Protein AF-A0A7J5EJ09-F1 (afdb_monomer_lite)

Sequence (75 aa):
MSEGEVARVRRQHVGFVFQTDNLFPSLTALGNVAEVLRLRGVPRTEALGRARAALELVGLHHRLDHRPGELERGA

Secondary structure (DSSP, 8-state):
--HHHHHHHHHHH-----SS--S-TTS-HHHHHHHHHHHTT--HHHHHHHHHHHHHHTT-GGGTT--HHHHSS--

Radius of gyration: 13.77 Å; chains: 1; bounding box: 24×31×35 Å

pLDDT: mean 89.04, std 9.99, range [45.16, 98.0]

Structure (mmCIF, N/CA/C/O backbone):
data_AF-A0A7J5EJ09-F1
#
_entry.id   AF-A0A7J5EJ09-F1
#
loop_
_atom_site.group_PDB
_atom_site.id
_atom_site.type_symbol
_atom_site.label_atom_id
_atom_site.label_alt_id
_atom_site.label_comp_id
_atom_site.label_asym_id
_atom_site.label_entity_id
_atom_site.label_seq_id
_atom_site.pdbx_PDB_ins_code
_atom_site.Cartn_x
_atom_site.Cartn_y
_atom_site.Cartn_z
_atom_site.occupancy
_atom_site.B_iso_or_equiv
_atom_site.auth_seq_id
_atom_site.auth_comp_id
_atom_site.auth_asym_id
_atom_site.auth_atom_id
_atom_site.pdbx_PDB_model_num
ATOM 1 N N . MET A 1 1 ? -9.757 23.891 15.663 1.00 63.66 1 MET A N 1
ATOM 2 C CA . MET A 1 1 ? -9.345 22.511 15.336 1.00 63.66 1 MET A CA 1
ATOM 3 C C . MET A 1 1 ? -8.004 22.256 15.990 1.00 63.66 1 MET A C 1
ATOM 5 O O . MET A 1 1 ? -7.117 23.085 15.827 1.00 63.66 1 MET A O 1
ATOM 9 N N . SER A 1 2 ? -7.861 21.167 16.736 1.00 87.88 2 SER A N 1
ATOM 10 C CA . SER A 1 2 ? -6.564 20.739 17.271 1.00 87.88 2 SER A CA 1
ATOM 11 C C . SER A 1 2 ? -5.693 20.119 16.173 1.00 87.88 2 SER A C 1
ATOM 13 O O . SE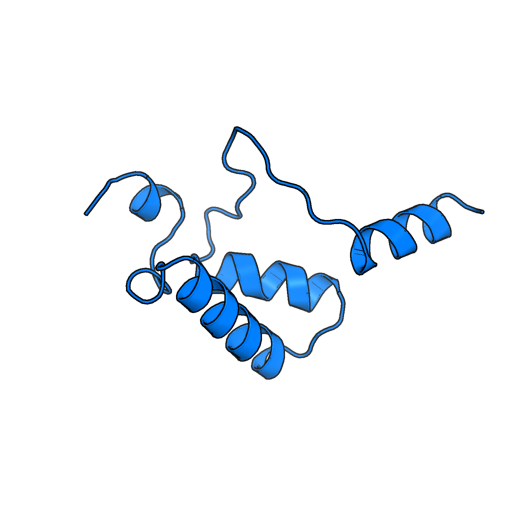R A 1 2 ? -6.202 19.673 15.140 1.00 87.88 2 SER A O 1
ATOM 15 N N . GLU A 1 3 ? -4.379 20.038 16.391 1.00 84.75 3 GLU A N 1
ATOM 16 C CA . GLU A 1 3 ? -3.466 19.355 15.460 1.00 84.75 3 GLU A CA 1
ATOM 17 C C . GLU A 1 3 ? -3.903 17.910 15.177 1.00 84.75 3 GLU A C 1
ATOM 19 O O . GLU A 1 3 ? -3.854 17.448 14.034 1.00 84.75 3 GLU A O 1
ATOM 24 N N . GLY A 1 4 ? -4.420 17.214 16.195 1.00 86.12 4 GLY A N 1
ATOM 25 C CA . GLY A 1 4 ? -4.951 15.858 16.057 1.00 86.12 4 GLY A CA 1
ATOM 26 C C . GLY A 1 4 ? -6.170 15.779 15.132 1.00 86.12 4 GLY A C 1
ATOM 27 O O . GLY A 1 4 ? -6.288 14.841 14.337 1.00 86.12 4 GLY A O 1
ATOM 28 N N . GLU A 1 5 ? -7.055 16.777 15.175 1.00 83.56 5 GLU A N 1
ATOM 29 C CA . GLU A 1 5 ? -8.215 16.858 14.282 1.00 83.56 5 GLU A CA 1
ATOM 30 C C . GLU A 1 5 ? -7.802 17.147 12.838 1.00 83.56 5 GLU A C 1
ATOM 32 O O . GLU A 1 5 ? -8.310 16.504 11.917 1.00 83.56 5 GLU A O 1
ATOM 37 N N . VAL A 1 6 ? -6.840 18.051 12.633 1.00 85.75 6 VAL A N 1
ATOM 38 C CA . VAL A 1 6 ? -6.289 18.352 11.302 1.00 85.75 6 VAL A CA 1
ATOM 39 C C . VAL A 1 6 ? -5.608 17.116 10.710 1.00 85.75 6 VAL A C 1
ATOM 41 O O . VAL A 1 6 ? -5.842 16.771 9.549 1.00 85.75 6 VAL A O 1
ATOM 44 N N . ALA A 1 7 ? -4.819 16.394 11.510 1.00 84.88 7 ALA A N 1
ATOM 45 C CA . ALA A 1 7 ? -4.166 15.162 11.082 1.00 84.88 7 ALA A CA 1
ATOM 46 C C . ALA A 1 7 ? -5.182 14.072 10.696 1.00 84.88 7 ALA A C 1
ATOM 48 O O . ALA A 1 7 ? -4.985 13.363 9.707 1.00 84.88 7 ALA A O 1
ATOM 49 N N . ARG A 1 8 ? -6.295 13.956 11.434 1.00 83.31 8 ARG A N 1
ATOM 50 C CA . ARG A 1 8 ? -7.384 13.021 11.110 1.00 83.31 8 ARG A CA 1
ATOM 51 C C . ARG A 1 8 ? -8.048 13.359 9.775 1.00 83.31 8 ARG A C 1
ATOM 53 O O . ARG A 1 8 ? -8.201 12.464 8.948 1.00 83.31 8 ARG A O 1
ATOM 60 N N . VAL A 1 9 ? -8.385 14.630 9.544 1.00 85.75 9 VAL A N 1
ATOM 61 C CA . VAL A 1 9 ? -8.988 15.077 8.276 1.00 85.75 9 VAL A CA 1
ATOM 62 C C . VAL A 1 9 ? -8.056 14.782 7.101 1.00 85.75 9 VAL A C 1
ATOM 64 O O . VAL A 1 9 ? -8.497 14.187 6.117 1.00 85.75 9 VAL A O 1
ATOM 67 N N . ARG A 1 10 ? -6.760 15.106 7.229 1.00 85.06 10 ARG A N 1
ATOM 68 C CA . ARG A 1 10 ? -5.750 14.820 6.196 1.00 85.06 10 ARG A CA 1
ATOM 69 C C . ARG A 1 10 ? -5.664 13.333 5.871 1.00 85.06 10 ARG A C 1
ATOM 71 O O . ARG A 1 10 ? -5.696 12.972 4.700 1.00 85.06 10 ARG A O 1
ATOM 78 N N . ARG A 1 11 ? -5.621 12.466 6.890 1.00 81.44 11 ARG A N 1
ATOM 79 C CA . ARG A 1 11 ? -5.571 11.008 6.689 1.00 81.44 11 ARG A CA 1
ATOM 80 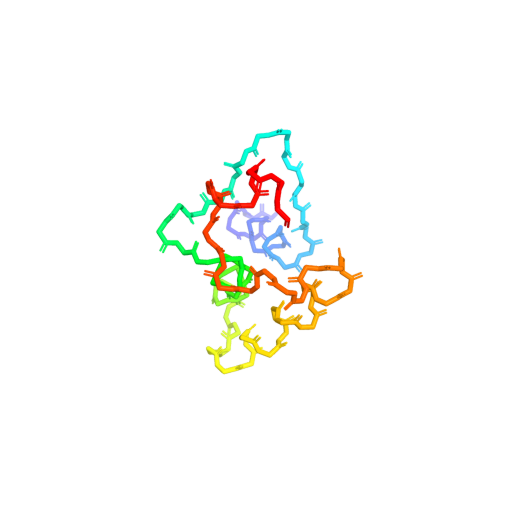C C . ARG A 1 11 ? -6.767 10.467 5.911 1.00 81.44 11 ARG A C 1
ATOM 82 O O . ARG A 1 11 ? -6.613 9.456 5.239 1.00 81.44 11 ARG A O 1
ATOM 89 N N . GLN A 1 12 ? -7.933 11.096 6.013 1.00 83.12 12 GLN A N 1
ATOM 90 C CA . GLN A 1 12 ? -9.164 10.599 5.397 1.00 83.12 12 GLN A CA 1
ATOM 91 C C . GLN A 1 12 ? -9.432 11.193 4.009 1.00 83.12 12 GLN A C 1
ATOM 93 O O . GLN A 1 12 ? -9.964 10.489 3.157 1.00 83.12 12 GLN A O 1
ATOM 98 N N . HIS A 1 13 ? -9.037 12.446 3.767 1.00 85.06 13 HIS A N 1
ATOM 99 C CA . HIS A 1 13 ? -9.485 13.203 2.590 1.00 85.06 13 HIS A CA 1
ATOM 100 C C . HIS A 1 13 ? -8.357 13.659 1.660 1.00 85.06 13 HIS A C 1
ATOM 102 O O . HIS A 1 13 ? -8.639 14.140 0.568 1.00 85.06 13 HIS A O 1
ATOM 108 N N . VAL A 1 14 ? -7.091 13.527 2.065 1.00 85.88 14 VAL A N 1
ATOM 109 C CA . VAL A 1 14 ? -5.949 14.030 1.290 1.00 85.88 14 VA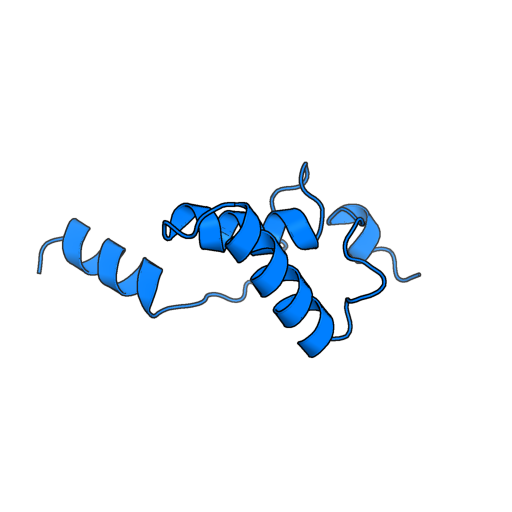L A CA 1
ATOM 110 C C . VAL A 1 14 ? -5.049 12.869 0.864 1.00 85.88 14 VAL A C 1
ATOM 112 O O . VAL A 1 14 ? -4.707 11.997 1.668 1.00 85.88 14 VAL A O 1
ATOM 115 N N . GLY A 1 15 ? -4.682 12.853 -0.417 1.00 84.19 15 GLY A N 1
ATOM 116 C CA . GLY A 1 15 ? -3.628 12.009 -0.981 1.00 84.19 15 GLY A CA 1
ATOM 117 C C . GLY A 1 15 ? -2.429 12.864 -1.391 1.00 84.19 15 GLY A C 1
ATOM 118 O O . GLY A 1 15 ? -2.599 14.027 -1.750 1.00 84.19 15 GLY A O 1
ATOM 119 N N . PHE A 1 16 ? -1.228 12.294 -1.326 1.00 86.25 16 PHE A N 1
ATOM 120 C CA . PHE A 1 16 ? 0.014 12.952 -1.733 1.00 86.25 16 PHE A CA 1
ATOM 121 C C . PHE A 1 16 ? 0.675 12.142 -2.846 1.00 86.25 16 PHE A C 1
ATOM 123 O O . PHE A 1 16 ? 0.688 10.913 -2.785 1.00 86.25 16 PHE A O 1
ATOM 130 N N . VAL A 1 17 ? 1.240 12.837 -3.831 1.00 86.69 17 VAL A N 1
ATOM 131 C CA . VAL A 1 17 ? 2.113 12.267 -4.862 1.00 86.69 17 VAL A CA 1
ATOM 132 C C . VAL A 1 17 ? 3.453 12.981 -4.742 1.00 86.69 17 VAL A C 1
ATOM 134 O O . VAL A 1 17 ? 3.496 14.211 -4.707 1.00 86.69 17 VAL A O 1
ATOM 137 N N . PHE A 1 18 ? 4.529 12.212 -4.616 1.00 85.62 18 PHE A N 1
ATOM 138 C CA . PHE A 1 18 ? 5.885 12.716 -4.410 1.00 85.62 18 PHE A CA 1
ATOM 139 C C . PHE A 1 18 ? 6.699 12.565 -5.699 1.00 85.62 18 PHE A C 1
ATOM 141 O O . PHE A 1 18 ? 6.382 11.720 -6.532 1.00 85.62 18 PHE A O 1
ATOM 148 N N . GLN A 1 19 ? 7.742 13.384 -5.868 1.00 82.38 19 GLN A N 1
ATOM 149 C CA . GLN A 1 19 ? 8.682 13.241 -6.990 1.00 82.38 19 GLN A CA 1
ATOM 150 C C . GLN A 1 19 ? 9.691 12.104 -6.781 1.00 82.38 19 GLN A C 1
ATOM 152 O O . GLN A 1 19 ? 10.267 11.621 -7.748 1.00 82.38 19 GLN A O 1
ATOM 157 N N . THR A 1 20 ? 9.908 11.696 -5.530 1.00 79.56 20 THR A N 1
ATOM 158 C CA . THR A 1 20 ? 10.780 10.586 -5.135 1.00 79.56 20 THR A CA 1
ATOM 159 C C . THR A 1 20 ? 9.967 9.462 -4.503 1.00 79.56 20 THR A C 1
ATOM 161 O O . THR A 1 20 ? 8.848 9.685 -4.025 1.00 79.56 20 THR A O 1
ATOM 164 N N . ASP A 1 21 ? 10.536 8.257 -4.471 1.00 72.62 21 ASP A N 1
ATOM 165 C CA . ASP A 1 21 ? 9.852 7.066 -3.974 1.00 72.62 21 ASP A CA 1
ATOM 166 C C . ASP A 1 21 ? 9.596 7.145 -2.467 1.00 72.62 21 ASP A C 1
ATOM 168 O O . ASP A 1 21 ? 10.454 6.868 -1.631 1.00 72.62 21 ASP A O 1
ATOM 172 N N . ASN A 1 22 ? 8.366 7.510 -2.107 1.00 86.50 22 ASN A N 1
ATOM 173 C CA . ASN A 1 22 ? 7.866 7.473 -0.735 1.00 86.50 22 ASN A CA 1
ATOM 174 C C . ASN A 1 22 ? 7.170 6.129 -0.450 1.00 86.50 22 ASN A C 1
ATOM 176 O O . ASN A 1 22 ? 6.007 6.086 -0.039 1.00 86.50 22 ASN A O 1
ATOM 180 N N . LEU A 1 23 ? 7.872 5.032 -0.740 1.00 91.06 23 LEU A N 1
ATOM 181 C CA . LEU A 1 23 ? 7.390 3.658 -0.596 1.00 91.06 23 LEU A CA 1
ATOM 182 C C . LEU A 1 23 ? 8.179 2.914 0.485 1.00 91.06 23 LEU A C 1
ATOM 184 O O . LEU A 1 23 ? 9.364 3.156 0.703 1.00 91.06 23 LEU A O 1
ATOM 188 N N . PHE A 1 24 ? 7.530 1.954 1.138 1.00 92.88 24 PHE A N 1
ATOM 189 C CA . PHE A 1 24 ? 8.188 0.998 2.017 1.00 92.88 24 PHE A CA 1
ATOM 190 C C . PHE A 1 24 ? 8.944 -0.037 1.164 1.00 92.88 24 PHE A C 1
ATOM 192 O O . PHE A 1 24 ? 8.305 -0.830 0.463 1.00 92.88 24 PHE A O 1
ATOM 199 N N . PRO A 1 25 ? 10.288 -0.090 1.232 1.00 91.69 25 PRO A N 1
ATOM 200 C CA . PRO A 1 25 ? 11.099 -0.921 0.336 1.00 91.69 25 PRO A CA 1
ATOM 201 C C . PRO A 1 25 ? 10.963 -2.426 0.609 1.00 91.69 25 PRO A C 1
ATOM 203 O O . PRO A 1 25 ? 11.232 -3.250 -0.262 1.00 91.69 25 PRO A O 1
ATOM 206 N N . SER A 1 26 ? 10.539 -2.798 1.818 1.00 93.31 26 SER A N 1
ATOM 207 C CA . SER A 1 26 ? 10.298 -4.188 2.214 1.00 93.31 26 SER A CA 1
ATOM 208 C C . SER A 1 26 ? 8.959 -4.743 1.720 1.00 93.31 26 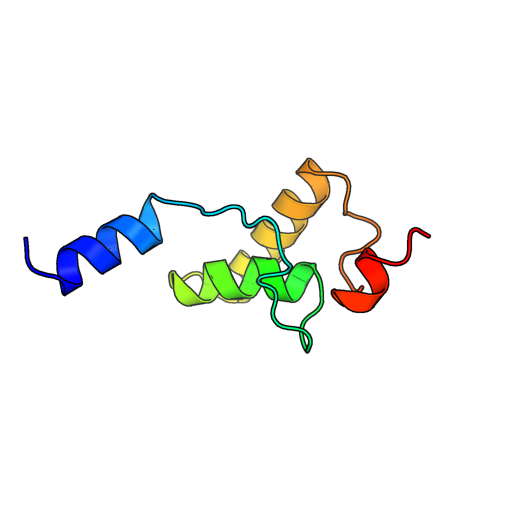SER A C 1
ATOM 210 O O . SER A 1 26 ? 8.752 -5.957 1.778 1.00 93.31 26 SER A O 1
ATOM 212 N N . LEU A 1 27 ? 8.051 -3.884 1.247 1.00 95.38 27 LEU A N 1
ATOM 213 C CA . LEU A 1 27 ? 6.716 -4.266 0.794 1.00 95.38 27 LEU A CA 1
ATOM 214 C C . LEU A 1 27 ? 6.648 -4.316 -0.734 1.00 95.38 27 LEU A C 1
ATOM 216 O O . LEU A 1 27 ? 7.354 -3.593 -1.431 1.00 95.38 27 LEU A O 1
ATOM 220 N N . THR A 1 28 ? 5.756 -5.154 -1.257 1.00 96.75 28 THR A N 1
ATOM 221 C CA . THR A 1 28 ? 5.418 -5.172 -2.687 1.00 96.75 28 THR A CA 1
ATOM 222 C C . THR A 1 28 ? 4.565 -3.954 -3.063 1.00 96.75 28 THR A C 1
ATOM 224 O O . THR A 1 28 ? 4.132 -3.203 -2.182 1.00 96.75 28 THR A O 1
ATOM 227 N N . ALA A 1 29 ? 4.274 -3.750 -4.348 1.00 95.06 29 ALA A N 1
ATOM 228 C CA . ALA A 1 29 ? 3.340 -2.724 -4.813 1.00 95.06 29 ALA A CA 1
ATOM 229 C C . ALA A 1 29 ? 1.968 -2.882 -4.136 1.00 95.06 29 ALA A C 1
ATOM 231 O O . ALA A 1 29 ? 1.436 -1.928 -3.563 1.00 95.06 29 ALA A O 1
ATOM 232 N N . LEU A 1 30 ? 1.439 -4.112 -4.108 1.00 97.38 30 LEU A N 1
ATOM 233 C CA . LEU A 1 30 ? 0.192 -4.433 -3.414 1.00 97.38 30 LEU A CA 1
ATOM 234 C C . LEU A 1 30 ? 0.286 -4.132 -1.915 1.00 97.38 30 LEU A C 1
ATOM 236 O O . LEU A 1 30 ? -0.635 -3.547 -1.344 1.00 97.38 30 LEU A O 1
ATOM 240 N N . GLY A 1 31 ? 1.404 -4.502 -1.286 1.00 97.00 31 GLY A N 1
ATOM 241 C CA . GLY A 1 31 ? 1.651 -4.249 0.131 1.00 97.00 31 GLY A CA 1
ATOM 242 C C . GLY A 1 31 ? 1.682 -2.758 0.468 1.00 97.00 31 GLY A C 1
ATOM 243 O O . GLY A 1 31 ? 1.019 -2.340 1.412 1.00 97.00 31 GLY A O 1
ATOM 244 N N . ASN A 1 32 ? 2.385 -1.951 -0.328 1.00 95.75 32 ASN A N 1
ATOM 245 C CA . ASN A 1 32 ? 2.478 -0.503 -0.147 1.00 95.75 32 ASN A CA 1
ATOM 246 C C . ASN A 1 32 ? 1.103 0.175 -0.206 1.00 95.75 32 ASN A C 1
ATOM 248 O O . ASN A 1 32 ? 0.762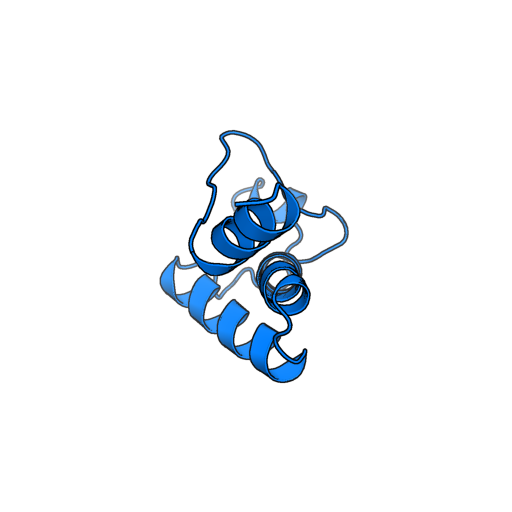 0.964 0.675 1.00 95.75 32 ASN A O 1
ATOM 252 N N . VAL A 1 33 ? 0.282 -0.173 -1.201 1.00 95.44 33 VAL A N 1
ATOM 253 C CA . VAL A 1 33 ? -1.065 0.399 -1.341 1.00 95.44 33 VAL A CA 1
ATOM 254 C C . VAL A 1 33 ? -1.998 -0.091 -0.223 1.00 95.44 33 VAL A C 1
ATOM 256 O O . VAL A 1 33 ? -2.762 0.697 0.341 1.00 95.44 33 VAL A O 1
ATOM 259 N N . ALA A 1 34 ? -1.923 -1.372 0.150 1.00 97.12 34 ALA A N 1
ATOM 260 C CA . ALA A 1 34 ? -2.752 -1.938 1.215 1.00 97.12 34 ALA A CA 1
ATOM 261 C C . ALA A 1 34 ? -2.401 -1.376 2.603 1.00 97.12 34 ALA A C 1
ATOM 263 O O . ALA A 1 34 ? -3.298 -1.169 3.423 1.00 97.12 34 ALA A O 1
ATOM 264 N N . GLU A 1 35 ? -1.125 -1.100 2.879 1.00 94.94 35 GLU A N 1
ATOM 265 C CA . GLU A 1 35 ? -0.687 -0.612 4.189 1.00 94.94 35 GLU A CA 1
ATOM 266 C C . GLU A 1 35 ? -1.233 0.791 4.486 1.00 94.94 35 GLU A C 1
ATOM 268 O O . GLU A 1 35 ? -1.692 1.056 5.597 1.00 94.94 35 GLU A O 1
ATOM 273 N N . VAL A 1 36 ? -1.334 1.661 3.475 1.00 90.19 36 VAL A N 1
ATOM 274 C CA . VAL A 1 36 ? -1.975 2.981 3.623 1.00 90.19 36 VAL A CA 1
ATOM 275 C C . VAL A 1 36 ? -3.447 2.850 4.033 1.00 90.19 36 VAL A C 1
ATOM 277 O O . VAL A 1 36 ? -3.927 3.601 4.884 1.00 90.19 36 VAL A O 1
ATOM 280 N N . LEU A 1 37 ? -4.175 1.879 3.474 1.00 92.94 37 LEU A N 1
ATOM 281 C CA . LEU A 1 37 ? -5.568 1.613 3.845 1.00 92.94 37 LEU A CA 1
ATOM 282 C C . LEU A 1 37 ? -5.677 1.041 5.265 1.00 92.94 37 LEU A C 1
ATOM 284 O O . LEU A 1 37 ? -6.571 1.432 6.019 1.00 92.94 37 LEU A O 1
ATOM 288 N N . ARG A 1 38 ? -4.743 0.175 5.668 1.00 94.12 38 ARG A N 1
ATOM 289 C CA . ARG A 1 38 ? -4.684 -0.362 7.036 1.00 94.12 38 ARG A CA 1
ATOM 290 C C . ARG A 1 38 ? -4.437 0.727 8.073 1.00 94.12 38 ARG A C 1
ATOM 292 O O . ARG A 1 38 ? -5.119 0.748 9.094 1.00 94.12 38 ARG A O 1
ATOM 299 N N . LEU A 1 39 ? -3.551 1.681 7.786 1.00 88.81 39 LEU A N 1
ATOM 300 C CA . LEU A 1 39 ? -3.318 2.856 8.637 1.00 88.81 39 LEU A CA 1
ATOM 301 C C . LEU A 1 39 ? -4.554 3.768 8.751 1.00 88.81 39 LEU A C 1
ATOM 303 O O . LEU A 1 39 ? -4.675 4.537 9.704 1.00 88.81 39 LEU A O 1
ATOM 307 N N . ARG A 1 40 ? -5.495 3.669 7.804 1.00 88.75 40 ARG A N 1
ATOM 308 C CA . ARG A 1 40 ? -6.812 4.328 7.849 1.00 88.75 40 ARG A CA 1
ATOM 309 C C . ARG A 1 40 ? -7.888 3.491 8.557 1.00 88.75 40 ARG A C 1
ATOM 311 O O . ARG A 1 40 ? -9.032 3.929 8.621 1.00 88.75 40 ARG A O 1
ATOM 318 N N . GLY A 1 41 ? -7.535 2.324 9.099 1.00 91.75 41 GLY A N 1
ATOM 319 C CA . GLY A 1 41 ? -8.438 1.437 9.836 1.00 91.75 41 GLY A CA 1
ATOM 320 C C . GLY A 1 41 ? -9.164 0.396 8.980 1.00 91.75 41 GLY A C 1
ATOM 321 O O . GLY A 1 41 ? -10.063 -0.269 9.486 1.00 91.75 41 GLY A O 1
ATOM 322 N N . VAL A 1 42 ? -8.798 0.225 7.705 1.00 94.75 42 VAL A N 1
ATOM 323 C CA . VAL A 1 42 ? -9.425 -0.785 6.837 1.00 94.75 42 VAL A CA 1
ATOM 324 C C . VAL A 1 42 ? -8.904 -2.190 7.195 1.00 94.75 42 VAL A C 1
ATOM 326 O O . VAL A 1 42 ? -7.683 -2.381 7.284 1.00 94.75 42 VAL A O 1
ATOM 329 N N . PRO A 1 43 ? -9.781 -3.200 7.377 1.00 97.50 43 PRO A N 1
ATOM 330 C CA . PRO A 1 43 ? -9.371 -4.581 7.625 1.00 97.50 43 PRO A CA 1
ATOM 331 C C . PRO A 1 43 ? -8.439 -5.122 6.538 1.00 97.50 43 PRO A C 1
ATOM 333 O O . PRO A 1 43 ? -8.577 -4.796 5.362 1.00 97.50 43 PRO A O 1
ATOM 336 N N . ARG A 1 44 ? -7.500 -6.002 6.913 1.00 95.44 44 ARG A N 1
ATOM 337 C CA . ARG A 1 44 ? -6.448 -6.505 6.005 1.00 95.44 44 ARG A CA 1
ATOM 338 C C . ARG A 1 44 ? -7.002 -7.051 4.686 1.00 95.44 44 ARG A C 1
ATOM 340 O O . ARG A 1 44 ? -6.509 -6.681 3.628 1.00 95.44 44 ARG A O 1
ATOM 347 N N . THR A 1 45 ? -7.998 -7.931 4.755 1.00 97.19 45 THR A N 1
ATOM 348 C CA . THR A 1 45 ? -8.575 -8.592 3.575 1.00 97.19 45 THR A CA 1
ATOM 349 C C . THR A 1 45 ? -9.192 -7.580 2.615 1.00 97.19 45 THR A C 1
ATOM 351 O O . THR A 1 45 ? -8.948 -7.628 1.413 1.00 97.19 45 THR A O 1
ATOM 354 N N . GLU A 1 46 ? -9.931 -6.613 3.155 1.00 97.75 46 GLU A N 1
ATOM 355 C CA . GLU A 1 46 ? -10.546 -5.545 2.373 1.00 97.75 46 GLU A CA 1
ATOM 356 C C . GLU A 1 46 ? -9.498 -4.593 1.780 1.00 97.75 46 GLU A C 1
ATOM 358 O O . GLU A 1 46 ? -9.588 -4.220 0.610 1.00 97.75 46 GLU A O 1
ATOM 363 N N . ALA A 1 47 ? -8.467 -4.245 2.554 1.00 97.94 47 ALA A N 1
ATOM 364 C CA . ALA A 1 47 ? -7.363 -3.409 2.098 1.00 97.94 47 ALA A CA 1
ATOM 365 C C . ALA A 1 47 ? -6.629 -4.039 0.906 1.00 97.94 47 ALA A C 1
ATOM 367 O O . ALA A 1 47 ? -6.346 -3.343 -0.064 1.00 97.94 47 ALA A O 1
ATOM 368 N N . LEU A 1 48 ? -6.377 -5.352 0.943 1.00 97.81 48 LEU A N 1
ATOM 369 C CA . LEU A 1 48 ? -5.755 -6.080 -0.167 1.00 97.81 48 LEU A CA 1
ATOM 370 C C . LEU A 1 48 ? -6.632 -6.071 -1.427 1.00 97.81 48 LEU A C 1
ATOM 372 O O . LEU A 1 48 ? -6.118 -5.845 -2.521 1.00 97.81 48 LEU A O 1
ATOM 376 N N . GLY A 1 49 ? -7.946 -6.268 -1.284 1.00 98.00 49 GLY A N 1
ATOM 377 C CA . GLY A 1 49 ? -8.880 -6.201 -2.412 1.00 98.00 49 GLY A CA 1
ATOM 378 C C . GLY A 1 49 ? -8.912 -4.815 -3.062 1.00 98.00 49 GLY A C 1
ATOM 379 O O . GLY A 1 49 ? -8.740 -4.689 -4.273 1.00 98.00 49 GLY A O 1
ATOM 380 N N . ARG A 1 50 ? -9.047 -3.759 -2.250 1.00 97.69 50 ARG A N 1
ATOM 381 C CA . ARG A 1 50 ? -9.043 -2.364 -2.725 1.00 97.69 50 ARG A CA 1
ATOM 382 C C . ARG A 1 50 ? -7.702 -1.969 -3.350 1.00 97.69 50 ARG A C 1
ATOM 384 O O . ARG A 1 50 ? -7.685 -1.283 -4.367 1.00 97.69 50 ARG A O 1
ATOM 391 N N . ALA A 1 51 ? -6.590 -2.410 -2.764 1.00 97.44 51 ALA A N 1
ATOM 392 C CA . ALA A 1 51 ? -5.252 -2.142 -3.279 1.00 97.44 51 ALA A CA 1
ATOM 393 C C . ALA A 1 51 ? -5.020 -2.780 -4.6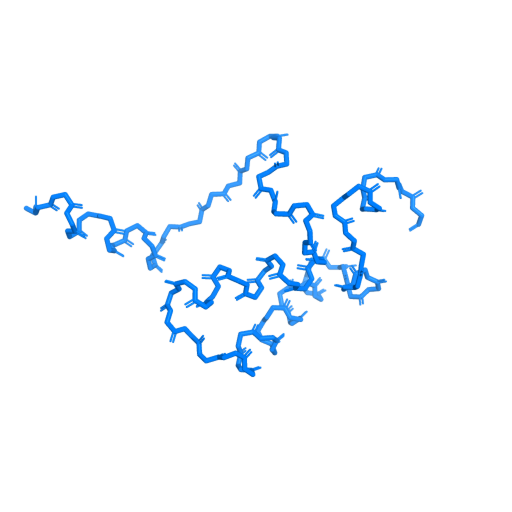53 1.00 97.44 51 ALA A C 1
ATOM 395 O O . ALA A 1 51 ? -4.484 -2.125 -5.545 1.00 97.44 51 ALA A O 1
ATOM 396 N N . ARG A 1 52 ? -5.476 -4.023 -4.847 1.00 97.69 52 ARG A N 1
ATOM 397 C CA . ARG A 1 52 ? -5.439 -4.697 -6.150 1.00 97.69 52 ARG A CA 1
ATOM 398 C C . ARG A 1 52 ? -6.228 -3.920 -7.203 1.00 97.69 52 ARG A C 1
ATOM 400 O O . ARG A 1 52 ? -5.669 -3.604 -8.246 1.00 97.69 52 ARG A O 1
ATOM 407 N N . ALA A 1 53 ? -7.470 -3.546 -6.897 1.00 97.69 53 ALA A N 1
ATOM 408 C CA . ALA A 1 53 ? -8.310 -2.767 -7.811 1.00 97.69 53 ALA A CA 1
ATOM 409 C C . ALA A 1 53 ? -7.679 -1.406 -8.170 1.00 97.69 53 ALA A C 1
ATOM 411 O O . ALA A 1 53 ? -7.719 -0.977 -9.321 1.00 97.69 53 ALA A O 1
ATOM 412 N N . ALA A 1 54 ? -7.055 -0.732 -7.199 1.00 95.69 54 ALA A N 1
ATOM 413 C CA . ALA A 1 54 ? -6.356 0.529 -7.441 1.00 95.69 54 ALA A CA 1
ATOM 414 C C . ALA A 1 54 ? -5.137 0.353 -8.363 1.00 95.69 54 ALA A C 1
ATOM 416 O O . ALA A 1 54 ? -4.924 1.168 -9.256 1.00 95.69 54 ALA A O 1
ATOM 417 N N . LEU A 1 55 ? -4.355 -0.715 -8.171 1.00 95.81 55 LEU A N 1
ATOM 418 C CA . LEU A 1 55 ? -3.209 -1.037 -9.026 1.00 95.81 55 LEU A CA 1
ATOM 419 C C . LEU A 1 55 ? -3.642 -1.444 -10.439 1.00 95.81 55 LEU A C 1
ATOM 421 O O . LEU A 1 55 ? -2.983 -1.074 -11.406 1.00 95.81 55 LEU A O 1
ATOM 425 N N . GLU A 1 56 ? -4.764 -2.148 -10.579 1.00 96.50 56 GLU A N 1
ATOM 426 C CA . GLU A 1 56 ? -5.372 -2.458 -11.878 1.00 96.50 56 GLU A CA 1
ATOM 427 C C . GLU A 1 56 ? -5.769 -1.189 -12.640 1.00 96.50 56 GLU A C 1
ATOM 429 O O . GLU A 1 56 ? -5.434 -1.063 -13.818 1.00 96.50 56 GLU A O 1
ATOM 434 N N . LEU A 1 57 ? -6.390 -0.219 -11.961 1.00 96.31 57 LEU A N 1
ATOM 435 C CA . LEU A 1 57 ? -6.830 1.045 -12.562 1.00 96.31 57 LEU A CA 1
ATOM 436 C C . LEU A 1 57 ? -5.678 1.852 -13.184 1.00 96.31 57 LEU A C 1
ATOM 438 O O . LEU A 1 57 ? -5.879 2.544 -14.179 1.00 96.31 57 LEU A O 1
ATOM 442 N N . VAL A 1 58 ? -4.475 1.752 -12.616 1.00 93.88 58 VAL A N 1
ATOM 443 C CA . VAL A 1 58 ? -3.268 2.436 -13.114 1.00 93.88 58 VAL A CA 1
ATOM 444 C C . VAL A 1 58 ? -2.381 1.538 -13.987 1.00 93.88 58 VAL A C 1
ATOM 446 O O . VAL A 1 58 ? -1.255 1.907 -14.306 1.00 93.88 58 VAL A O 1
ATOM 449 N N . GLY A 1 59 ? -2.865 0.353 -14.375 1.00 94.88 59 GLY A N 1
ATOM 450 C CA . GLY A 1 59 ? -2.160 -0.555 -15.286 1.00 94.88 59 GLY A CA 1
ATOM 451 C C . GLY A 1 59 ? -1.067 -1.423 -14.644 1.00 94.88 59 GLY A C 1
ATOM 452 O O . GLY A 1 59 ? -0.344 -2.113 -15.358 1.00 94.88 59 GLY A O 1
ATOM 453 N N . LEU A 1 60 ? -0.965 -1.464 -13.313 1.00 94.62 60 LEU A N 1
ATOM 454 C CA . LEU A 1 60 ? 0.068 -2.194 -12.558 1.00 94.62 60 LEU A CA 1
ATOM 455 C C . LEU A 1 60 ? -0.363 -3.594 -12.079 1.00 94.62 60 LEU A C 1
ATOM 457 O O . LEU A 1 60 ? 0.258 -4.179 -11.192 1.00 94.62 60 LEU A O 1
ATOM 461 N N . HIS A 1 61 ? -1.402 -4.174 -12.680 1.00 92.94 61 HIS A N 1
ATOM 462 C CA . HIS A 1 61 ? -1.931 -5.501 -12.328 1.00 92.94 61 HIS A CA 1
ATOM 463 C C . HIS A 1 61 ? -0.909 -6.649 -12.455 1.00 92.94 61 HIS A C 1
ATOM 465 O O . HIS A 1 61 ? -0.999 -7.640 -11.739 1.00 92.94 61 HIS A O 1
ATOM 471 N N . HIS A 1 62 ? 0.081 -6.516 -13.339 1.00 93.75 62 HIS A N 1
ATOM 472 C CA . HIS A 1 62 ? 1.149 -7.498 -13.554 1.00 93.75 62 HIS A CA 1
ATOM 473 C C . HIS A 1 62 ? 2.336 -7.311 -12.593 1.00 93.75 62 HIS A C 1
ATOM 475 O O . HIS A 1 62 ? 3.293 -8.078 -12.639 1.00 93.75 62 HIS A O 1
ATOM 481 N N . ARG A 1 63 ? 2.298 -6.289 -11.724 1.00 93.44 63 ARG A N 1
ATOM 482 C CA . ARG A 1 63 ? 3.400 -5.943 -10.813 1.00 93.44 63 ARG A CA 1
ATOM 483 C C . ARG A 1 63 ? 3.028 -5.947 -9.336 1.00 93.44 63 ARG A C 1
ATOM 485 O O . ARG A 1 63 ? 3.735 -5.363 -8.523 1.00 93.44 63 ARG A O 1
ATOM 492 N N . LEU A 1 64 ? 1.935 -6.612 -8.975 1.00 95.25 64 LEU A N 1
ATOM 493 C CA . LEU A 1 64 ? 1.418 -6.628 -7.602 1.00 95.25 64 LEU A CA 1
ATOM 494 C C . LEU A 1 64 ? 2.449 -7.120 -6.578 1.00 95.25 64 LEU A C 1
ATOM 496 O O . LEU A 1 64 ? 2.499 -6.593 -5.464 1.00 95.25 64 LEU A O 1
ATOM 500 N N . ASP A 1 65 ? 3.272 -8.089 -6.976 1.00 95.75 65 ASP A N 1
ATOM 501 C CA . ASP A 1 65 ? 4.260 -8.742 -6.117 1.00 95.75 65 ASP A CA 1
ATOM 502 C C . ASP A 1 65 ? 5.673 -8.150 -6.247 1.00 95.75 65 ASP A C 1
ATOM 504 O O . ASP A 1 65 ? 6.564 -8.531 -5.491 1.00 95.75 65 ASP A O 1
ATOM 508 N N . HIS A 1 66 ? 5.868 -7.168 -7.134 1.00 95.25 66 HIS A N 1
ATOM 509 C CA . HIS A 1 66 ? 7.146 -6.474 -7.276 1.00 95.25 66 HIS A CA 1
ATOM 510 C C . HIS A 1 66 ? 7.350 -5.452 -6.158 1.00 95.25 66 HIS A C 1
ATOM 512 O O . HIS A 1 66 ? 6.433 -4.724 -5.771 1.00 95.25 66 HIS A O 1
ATOM 518 N N . ARG A 1 67 ? 8.572 -5.374 -5.643 1.00 93.62 67 ARG A N 1
ATOM 519 C CA . ARG A 1 67 ? 9.039 -4.351 -4.702 1.00 93.62 67 ARG A CA 1
ATOM 520 C C . ARG A 1 67 ? 9.446 -3.073 -5.449 1.00 93.62 67 ARG A C 1
ATOM 522 O O . ARG A 1 67 ? 9.743 -3.145 -6.637 1.00 93.62 67 ARG A O 1
ATOM 529 N N . PRO A 1 68 ? 9.527 -1.907 -4.778 1.00 90.56 68 PRO A N 1
ATOM 530 C CA . PRO A 1 68 ? 9.844 -0.628 -5.426 1.00 90.56 68 PRO A CA 1
ATOM 531 C C . PRO A 1 68 ? 11.054 -0.667 -6.375 1.00 90.56 68 PRO A C 1
ATOM 533 O O . PRO A 1 68 ? 10.923 -0.330 -7.548 1.00 90.56 68 PRO A O 1
ATOM 536 N N . GLY A 1 69 ? 12.184 -1.234 -5.936 1.00 86.06 69 GLY A N 1
ATOM 537 C CA . GLY A 1 69 ? 13.395 -1.344 -6.767 1.00 86.06 69 GLY A CA 1
ATOM 538 C C . GLY A 1 69 ? 13.307 -2.317 -7.958 1.00 86.06 69 GLY A C 1
ATOM 539 O O . GLY A 1 69 ? 14.266 -2.433 -8.728 1.00 86.06 69 GLY A O 1
ATOM 540 N N . GLU A 1 70 ? 12.200 -3.048 -8.098 1.00 85.44 70 GLU A N 1
ATOM 541 C CA . GLU A 1 70 ? 11.846 -3.879 -9.258 1.00 85.44 70 GLU A CA 1
ATOM 542 C C . GLU A 1 70 ? 10.849 -3.153 -10.179 1.00 85.44 70 GLU A C 1
ATOM 544 O O . GLU A 1 70 ? 10.759 -3.480 -11.356 1.00 85.44 70 GLU A O 1
ATOM 549 N N . LEU A 1 71 ? 10.124 -2.143 -9.676 1.00 78.81 71 LEU A N 1
ATOM 550 C CA . LEU A 1 71 ? 9.222 -1.309 -10.476 1.00 78.81 71 LEU A CA 1
ATOM 551 C C . LEU A 1 71 ? 9.994 -0.292 -11.327 1.00 78.81 71 LEU A C 1
ATOM 553 O O . LEU A 1 71 ? 9.628 -0.057 -12.479 1.00 78.81 71 LEU A O 1
ATOM 557 N N . GLU A 1 72 ? 11.057 0.285 -10.762 1.00 67.81 72 GLU A N 1
ATOM 558 C CA . GLU A 1 72 ? 11.930 1.273 -11.416 1.00 67.81 72 GLU A CA 1
ATOM 559 C C . GLU A 1 72 ? 12.737 0.676 -12.578 1.00 67.81 72 GLU A C 1
ATOM 561 O O . GLU A 1 72 ? 13.033 1.349 -13.566 1.00 67.81 72 GLU A O 1
ATOM 566 N N . ARG A 1 73 ? 13.069 -0.616 -12.490 1.00 61.84 73 ARG A N 1
ATOM 567 C CA . ARG A 1 73 ? 13.654 -1.370 -13.599 1.00 61.84 73 ARG A CA 1
ATOM 568 C C . ARG A 1 73 ? 12.522 -1.766 -14.532 1.00 61.84 73 ARG A C 1
ATOM 570 O O . ARG A 1 73 ? 11.870 -2.777 -14.315 1.00 61.84 73 ARG A O 1
ATOM 577 N N . GLY A 1 74 ? 12.243 -0.942 -15.537 1.00 57.09 74 GLY A N 1
ATOM 578 C CA . GLY A 1 74 ? 11.250 -1.260 -16.560 1.00 57.09 74 GLY A CA 1
ATOM 579 C C . GLY A 1 74 ? 11.477 -2.657 -17.151 1.00 57.09 74 GLY A C 1
ATOM 580 O O . GLY A 1 74 ? 12.430 -2.854 -17.901 1.00 57.09 74 GLY A O 1
ATOM 581 N N . ALA A 1 75 ? 10.605 -3.600 -16.797 1.00 45.16 75 ALA A N 1
ATOM 582 C CA . ALA A 1 75 ? 10.398 -4.867 -17.489 1.00 45.16 75 ALA A CA 1
ATOM 583 C C . ALA A 1 75 ? 8.936 -4.963 -17.929 1.00 45.16 75 ALA A C 1
ATOM 585 O O . ALA A 1 75 ? 8.048 -4.839 -17.050 1.00 45.16 75 ALA A O 1
#

Foldseek 3Di:
DDPVVVVLCCLVPPDDDDPDDPFDQVAFQLRRQLVSVVVNVDDNVVSSVVSCVVCVVVVNNVRRRPGPVRVVPDD